Protein AF-A0A562U9A5-F1 (afdb_monomer)

Me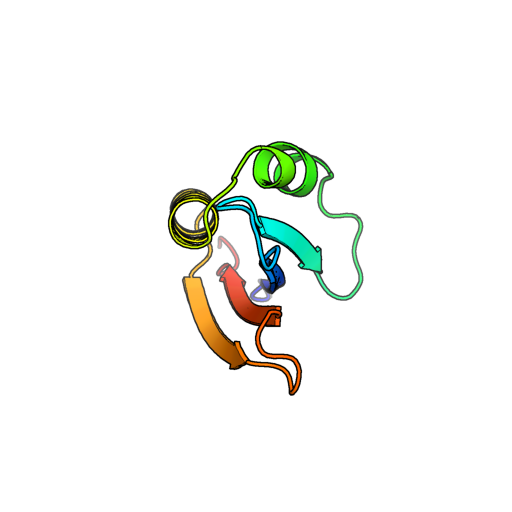an predicted aligned error: 7.25 Å

Nearest PDB structures (foldseek):
  6qzl-assembly1_E  TM=6.520E-01  e=9.770E-03  Homo sapiens
  6qzl-assembly1_D  TM=6.135E-01  e=2.515E-02  Homo sapiens
  7pwf-assembly1_Y  TM=4.077E-01  e=1.576E+00  Giardia lamblia ATCC 50803
  8ckb-assembly1_H002  TM=4.481E-01  e=6.512E+00  Bacteroides phage crAss001
  5t2a-assembly1_AT  TM=3.072E-01  e=3.606E+00  Leishmania donovani

Secondary structure (DSSP, 8-state):
-PPPEEEEEEEEE-TT-S-EEEEEE-SSS---HHHHHHHTT--SHHHHHHHHHHTT-EEEEEEE-SSTTEEEEEEEEPPP-

Foldseek 3Di:
DQDKFKKKWKWFADPPDLAIQIDIGRPDDCDDCVLVVVSRPDRHPVVNVVVCVVVQKDWDDKDADPDPGMIMTMIIHGGDD

pLDDT: mean 77.33, std 12.33, range [48.0, 93.62]

Structure (mmCIF, N/CA/C/O backbone):
data_AF-A0A562U9A5-F1
#
_entry.id   AF-A0A562U9A5-F1
#
loop_
_atom_site.group_PDB
_atom_site.id
_atom_site.type_symbol
_atom_site.label_atom_id
_atom_site.label_alt_id
_atom_site.label_comp_id
_atom_site.label_asym_id
_atom_site.label_entity_id
_atom_site.label_seq_id
_atom_site.pdbx_PDB_ins_code
_atom_site.Cartn_x
_atom_site.Cartn_y
_atom_site.Cartn_z
_atom_site.occupancy
_atom_site.B_iso_or_equiv
_atom_site.auth_seq_id
_atom_site.auth_comp_id
_atom_site.auth_asym_id
_atom_site.auth_atom_id
_atom_site.pdbx_PDB_model_num
ATOM 1 N N . MET A 1 1 ? -21.935 1.643 16.789 1.00 50.88 1 MET A N 1
ATOM 2 C CA . MET A 1 1 ? -20.787 0.726 16.938 1.00 50.88 1 MET A CA 1
ATOM 3 C C . MET A 1 1 ? -19.758 1.176 15.927 1.00 50.88 1 MET A C 1
ATOM 5 O O . MET A 1 1 ? -20.127 1.389 14.780 1.00 50.88 1 MET A O 1
ATOM 9 N N . ALA A 1 2 ? -18.536 1.451 16.364 1.00 62.69 2 ALA A N 1
ATOM 10 C CA . ALA A 1 2 ? -17.477 1.878 15.465 1.00 62.69 2 ALA A CA 1
ATOM 11 C C . ALA A 1 2 ? -17.038 0.636 14.663 1.00 62.69 2 ALA A C 1
ATOM 13 O O . ALA A 1 2 ? -16.671 -0.375 15.260 1.00 62.69 2 ALA A O 1
ATOM 14 N N . HIS A 1 3 ? -17.208 0.660 13.341 1.00 74.25 3 HIS A N 1
ATOM 15 C CA . HIS A 1 3 ? -16.870 -0.469 12.473 1.00 74.25 3 HIS A CA 1
ATOM 16 C C . HIS A 1 3 ? -15.495 -0.247 11.864 1.00 74.25 3 HIS A C 1
ATOM 18 O O . HIS A 1 3 ? -15.205 0.844 11.379 1.00 74.25 3 HIS A O 1
ATOM 24 N N . ASP A 1 4 ? -14.662 -1.284 11.898 1.00 83.12 4 ASP A N 1
ATOM 25 C CA . ASP A 1 4 ? -13.360 -1.245 11.249 1.00 83.12 4 ASP A CA 1
ATOM 26 C C . ASP A 1 4 ? -13.515 -1.024 9.741 1.00 83.12 4 ASP A C 1
ATOM 28 O O . ASP A 1 4 ? -14.365 -1.642 9.093 1.00 83.12 4 ASP A O 1
ATOM 32 N N . THR A 1 5 ? -12.662 -0.170 9.183 1.00 86.12 5 THR A N 1
ATOM 33 C CA . THR A 1 5 ? -12.661 0.143 7.754 1.00 86.12 5 THR A CA 1
ATOM 34 C C . THR A 1 5 ? -11.623 -0.712 7.052 1.00 86.12 5 THR A C 1
ATOM 36 O O . THR A 1 5 ? -10.501 -0.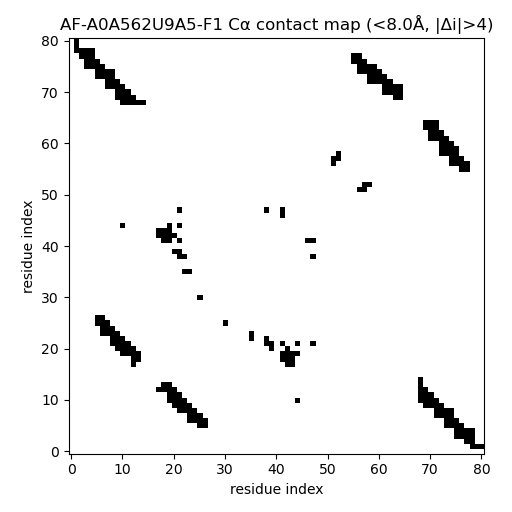855 7.534 1.00 86.12 5 THR A O 1
ATOM 39 N N . TYR A 1 6 ? -11.971 -1.250 5.888 1.00 87.06 6 TYR A N 1
ATOM 40 C CA . TYR A 1 6 ? -11.068 -2.045 5.063 1.00 87.06 6 TYR A CA 1
ATOM 41 C C . TYR A 1 6 ? -10.833 -1.360 3.723 1.00 87.06 6 TYR A C 1
ATOM 43 O O . TYR A 1 6 ? -11.741 -0.739 3.173 1.00 87.06 6 TYR A O 1
ATOM 51 N N . CYS A 1 7 ? -9.621 -1.495 3.193 1.00 86.50 7 CYS A N 1
ATOM 52 C CA . CYS A 1 7 ? -9.279 -1.060 1.848 1.00 86.50 7 CYS A CA 1
ATOM 53 C C . CYS A 1 7 ? -8.466 -2.127 1.120 1.00 86.50 7 CYS A C 1
ATOM 55 O O . CYS A 1 7 ? -7.778 -2.944 1.734 1.00 86.50 7 CYS A O 1
ATOM 57 N N . LYS A 1 8 ? -8.555 -2.117 -0.205 1.00 88.00 8 LYS A N 1
ATOM 58 C CA . LYS A 1 8 ? -7.720 -2.899 -1.104 1.00 88.00 8 LYS A CA 1
ATOM 59 C C . LYS A 1 8 ? -6.753 -1.951 -1.799 1.00 88.00 8 LYS A C 1
ATOM 61 O O . LYS A 1 8 ? -7.188 -1.056 -2.515 1.00 88.00 8 LYS A O 1
ATOM 66 N N . LEU A 1 9 ? -5.462 -2.176 -1.622 1.00 87.81 9 LEU A N 1
ATOM 67 C CA . LEU A 1 9 ? -4.399 -1.531 -2.379 1.00 87.81 9 LEU A CA 1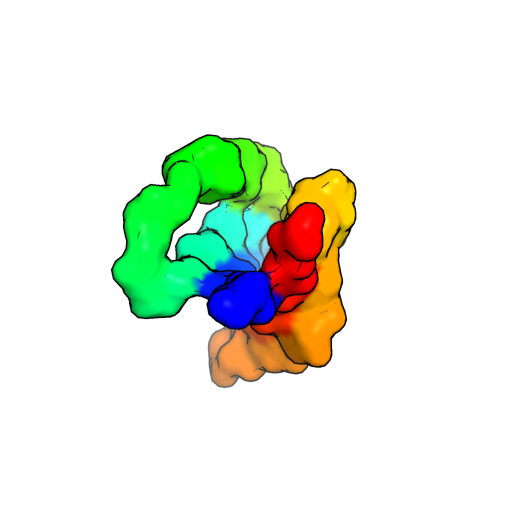
ATOM 68 C C . LEU A 1 9 ? -3.992 -2.463 -3.520 1.00 87.81 9 LEU A C 1
ATOM 70 O O . LEU A 1 9 ? -3.667 -3.620 -3.281 1.00 87.81 9 LEU A O 1
ATOM 74 N N . THR A 1 10 ? -4.037 -1.989 -4.754 1.00 86.50 10 THR A N 1
ATOM 75 C CA . THR A 1 10 ? -3.599 -2.725 -5.944 1.00 86.50 10 THR A CA 1
ATOM 76 C C . THR A 1 10 ? -2.364 -2.038 -6.488 1.00 86.50 10 THR A C 1
ATOM 78 O O . THR A 1 10 ? -2.386 -0.828 -6.689 1.00 86.50 10 THR A O 1
ATOM 81 N N . ILE A 1 11 ? -1.302 -2.801 -6.706 1.00 85.25 11 ILE A N 1
ATOM 82 C CA . ILE A 1 11 ? -0.007 -2.318 -7.166 1.00 85.25 11 ILE A CA 1
ATOM 83 C C . ILE A 1 11 ? 0.283 -2.991 -8.497 1.00 85.25 11 ILE A C 1
ATOM 85 O O . ILE A 1 11 ? 0.447 -4.209 -8.552 1.00 85.25 11 ILE A O 1
ATOM 89 N N . ASN A 1 12 ? 0.340 -2.194 -9.558 1.00 84.31 12 ASN A N 1
ATOM 90 C CA . ASN A 1 12 ? 0.670 -2.650 -10.901 1.00 84.31 12 ASN A CA 1
ATOM 91 C C . ASN A 1 12 ? 2.102 -2.241 -11.234 1.00 84.31 12 ASN A C 1
ATOM 93 O O . ASN A 1 12 ? 2.393 -1.062 -11.420 1.00 84.31 12 ASN A O 1
ATOM 97 N N . GLN A 1 13 ? 3.009 -3.208 -11.290 1.00 80.69 13 GLN A N 1
ATOM 98 C CA . GLN A 1 13 ? 4.39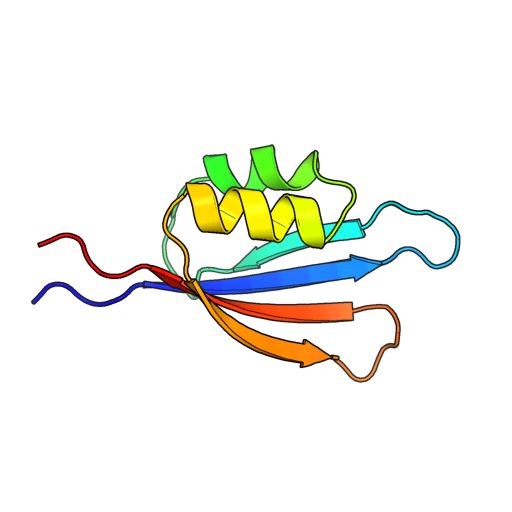5 -2.995 -11.678 1.00 80.69 13 GLN A CA 1
ATOM 99 C C . GLN A 1 13 ? 4.524 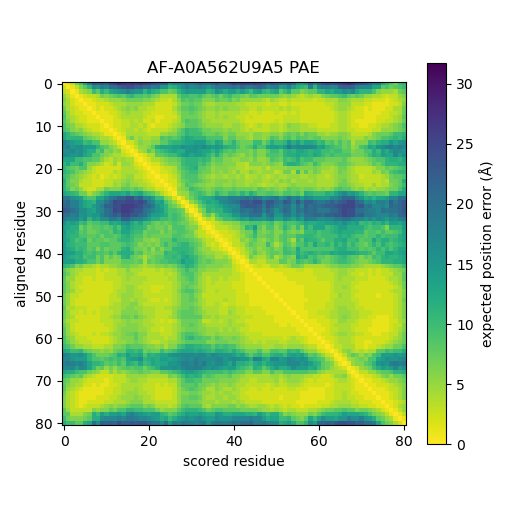-2.889 -13.198 1.00 80.69 13 GLN A C 1
ATOM 101 O O . GLN A 1 13 ? 3.928 -3.649 -13.959 1.00 80.69 13 GLN A O 1
ATOM 106 N N . HIS A 1 14 ? 5.358 -1.962 -13.658 1.00 79.12 14 HIS A N 1
ATOM 107 C CA . HIS A 1 14 ? 5.669 -1.826 -15.076 1.00 79.12 14 HIS A CA 1
ATOM 108 C C . HIS A 1 14 ? 6.886 -2.688 -15.419 1.00 79.12 14 HIS A C 1
ATOM 110 O O . HIS A 1 14 ? 7.942 -2.541 -14.815 1.00 79.12 14 HIS A O 1
ATOM 116 N N . ALA A 1 15 ? 6.780 -3.554 -16.431 1.00 70.75 15 ALA A N 1
ATOM 117 C CA . ALA A 1 15 ? 7.818 -4.544 -16.764 1.00 70.75 15 ALA A CA 1
ATOM 118 C C . ALA A 1 15 ? 9.225 -3.964 -17.044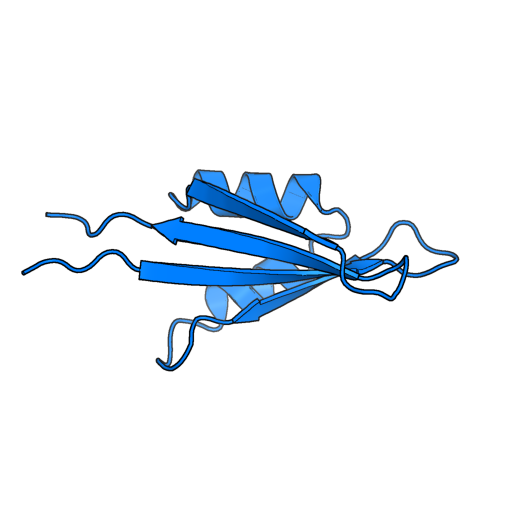 1.00 70.75 15 ALA A C 1
ATOM 120 O O . ALA A 1 15 ? 10.215 -4.686 -16.957 1.00 70.75 15 ALA A O 1
ATOM 121 N N . PHE A 1 16 ? 9.325 -2.671 -17.371 1.00 70.94 16 PHE A N 1
ATOM 122 C CA . PHE A 1 16 ? 10.579 -1.991 -17.723 1.00 70.94 16 PHE A CA 1
ATOM 123 C C . PHE A 1 16 ? 10.822 -0.707 -16.920 1.00 70.94 16 PHE A C 1
ATOM 125 O O . PHE A 1 16 ? 11.613 0.142 -17.325 1.00 70.94 16 PHE A O 1
ATOM 132 N N . SER A 1 17 ? 10.121 -0.526 -15.803 1.00 69.06 17 SER A N 1
ATOM 133 C CA . SER A 1 17 ? 10.219 0.679 -14.988 1.00 69.06 17 SER A CA 1
ATOM 134 C C . SER A 1 17 ? 10.139 0.312 -13.515 1.00 69.06 17 SER A C 1
ATOM 136 O O . SER A 1 17 ? 9.358 -0.543 -13.120 1.00 69.06 17 SER A O 1
ATOM 138 N N . ALA A 1 18 ? 10.925 1.000 -12.690 1.00 66.94 18 ALA A N 1
ATOM 139 C CA . ALA A 1 18 ? 10.820 0.876 -11.240 1.00 66.94 18 ALA A CA 1
ATOM 140 C C . ALA A 1 18 ? 9.522 1.488 -10.690 1.00 66.94 18 ALA A C 1
ATOM 142 O O . ALA A 1 18 ? 9.281 1.372 -9.500 1.00 66.94 18 ALA A O 1
ATOM 143 N N . LYS A 1 19 ? 8.721 2.157 -11.534 1.00 68.12 19 LYS A N 1
ATOM 144 C CA . LYS A 1 19 ? 7.439 2.753 -11.156 1.00 68.12 19 LYS A CA 1
ATOM 145 C C . LYS A 1 19 ? 6.336 1.701 -11.092 1.00 68.12 19 LYS A C 1
ATOM 147 O O . LYS A 1 19 ? 6.243 0.844 -11.974 1.00 68.12 19 LYS A O 1
ATOM 152 N N . CYS A 1 20 ? 5.461 1.838 -10.105 1.00 70.75 20 CYS A N 1
ATOM 153 C CA . CYS A 1 20 ? 4.219 1.089 -9.999 1.00 70.75 20 CYS A CA 1
ATOM 154 C C . CYS A 1 20 ? 3.010 2.027 -9.959 1.00 70.75 20 CYS A C 1
ATOM 156 O O . CYS A 1 20 ? 3.084 3.096 -9.361 1.00 70.75 20 CYS A O 1
ATOM 158 N N . ASP A 1 21 ? 1.892 1.605 -10.547 1.00 76.25 21 ASP A N 1
ATOM 159 C CA . ASP A 1 21 ? 0.617 2.296 -10.365 1.00 76.25 21 ASP A CA 1
ATOM 160 C C . ASP A 1 21 ? -0.078 1.742 -9.126 1.00 76.25 21 ASP A C 1
ATOM 162 O O . ASP A 1 21 ? -0.307 0.533 -9.022 1.00 76.25 21 ASP A O 1
ATOM 166 N N . ILE A 1 22 ? -0.432 2.628 -8.201 1.00 76.62 22 ILE A N 1
ATOM 167 C CA . ILE A 1 22 ? -1.076 2.269 -6.941 1.00 76.62 22 ILE A CA 1
ATOM 168 C C . ILE A 1 22 ? -2.530 2.728 -6.973 1.00 76.62 22 ILE A C 1
ATOM 170 O O . ILE A 1 22 ? -2.833 3.904 -7.162 1.00 76.62 22 ILE A O 1
ATOM 174 N N . VAL A 1 23 ? -3.445 1.787 -6.760 1.00 78.88 23 VAL A N 1
ATOM 175 C CA . VAL A 1 23 ? -4.888 2.030 -6.751 1.00 78.88 23 VAL A CA 1
ATOM 176 C C . VAL A 1 23 ? -5.461 1.587 -5.416 1.00 78.88 23 VAL A C 1
ATOM 178 O O . VAL A 1 23 ? -5.261 0.449 -5.002 1.00 78.88 23 VAL A O 1
ATOM 181 N N . ILE A 1 24 ? -6.209 2.468 -4.758 1.00 80.38 24 ILE A N 1
ATOM 182 C CA . ILE A 1 24 ? -6.921 2.161 -3.518 1.00 80.38 24 ILE A CA 1
ATOM 183 C C . ILE A 1 24 ? -8.421 2.001 -3.782 1.00 80.38 24 ILE A C 1
ATOM 185 O O . ILE A 1 24 ? -9.032 2.801 -4.486 1.00 80.38 24 ILE A O 1
ATOM 189 N N . ASP A 1 25 ? -9.013 0.961 -3.207 1.00 80.88 25 ASP A N 1
ATOM 190 C CA . ASP A 1 25 ? -10.433 0.637 -3.313 1.00 80.88 25 ASP A CA 1
ATOM 191 C C . ASP A 1 25 ? -11.007 0.391 -1.911 1.00 80.88 25 ASP A C 1
ATOM 193 O O . ASP A 1 25 ? -10.561 -0.496 -1.184 1.00 80.88 25 ASP A O 1
ATOM 197 N N . LEU A 1 26 ? -11.986 1.207 -1.522 1.00 78.25 26 LEU A N 1
ATOM 198 C CA . LEU A 1 26 ? -12.629 1.202 -0.201 1.00 78.25 26 LEU A CA 1
ATOM 199 C C . LEU A 1 26 ? -14.018 0.543 -0.220 1.00 78.25 26 LEU A C 1
ATOM 201 O O . LEU A 1 26 ? -14.815 0.723 0.700 1.00 78.25 26 LEU A O 1
ATOM 205 N N . GLY A 1 27 ? -14.337 -0.216 -1.268 1.00 67.75 27 GLY A N 1
ATOM 206 C CA . GLY A 1 27 ? -15.521 -1.063 -1.322 1.00 67.75 27 GLY A CA 1
ATOM 207 C C . GLY A 1 27 ? -16.811 -0.339 -1.701 1.00 67.75 27 GLY A C 1
ATOM 208 O O . GLY A 1 27 ? -17.508 -0.871 -2.559 1.00 67.75 27 GLY A O 1
ATOM 209 N N . GLN A 1 28 ? -17.160 0.828 -1.117 1.00 54.59 28 GLN A N 1
ATOM 210 C CA . GLN A 1 28 ? -18.376 1.571 -1.532 1.00 54.59 28 GLN A CA 1
ATOM 211 C C . GLN A 1 28 ? -18.670 2.973 -0.940 1.00 54.59 28 GLN A C 1
ATOM 213 O O . GLN A 1 28 ? -19.815 3.420 -1.015 1.00 54.59 28 GLN A O 1
ATOM 218 N N . GLN A 1 29 ? -17.716 3.727 -0.387 1.00 48.00 29 GLN A N 1
ATOM 219 C CA . GLN A 1 29 ? -18.002 5.103 0.065 1.00 48.00 29 GLN A CA 1
ATOM 220 C C . GLN A 1 29 ? -16.971 6.106 -0.439 1.00 48.00 29 GLN A C 1
ATOM 222 O O . GLN A 1 29 ? -15.786 5.795 -0.488 1.00 48.00 29 GLN A O 1
ATOM 227 N N . ASN A 1 30 ? -17.472 7.298 -0.799 1.00 48.47 30 ASN A N 1
ATOM 228 C CA . ASN A 1 30 ? -16.764 8.537 -1.147 1.00 48.47 30 ASN A CA 1
ATOM 229 C C . ASN A 1 30 ? -15.762 8.953 -0.052 1.00 48.47 30 ASN A C 1
ATOM 231 O O . ASN A 1 30 ? -15.957 9.949 0.643 1.00 48.47 30 ASN A O 1
ATOM 235 N N . ILE A 1 31 ? -14.711 8.168 0.137 1.00 50.56 31 ILE A N 1
ATOM 236 C CA . ILE A 1 31 ? -13.604 8.445 1.040 1.00 50.56 31 ILE A CA 1
ATOM 237 C C . ILE A 1 31 ? -12.434 8.911 0.175 1.00 50.56 31 ILE A C 1
ATOM 239 O O . ILE A 1 31 ? -12.214 8.419 -0.930 1.00 50.56 31 ILE A O 1
ATOM 243 N N . SER A 1 32 ? -11.795 9.961 0.675 1.00 51.59 32 SER A N 1
ATOM 244 C CA . SER A 1 32 ? -11.260 11.097 -0.063 1.00 51.59 32 SER A CA 1
ATOM 245 C C . SER A 1 32 ? -10.242 10.762 -1.154 1.00 51.59 32 SER A C 1
ATO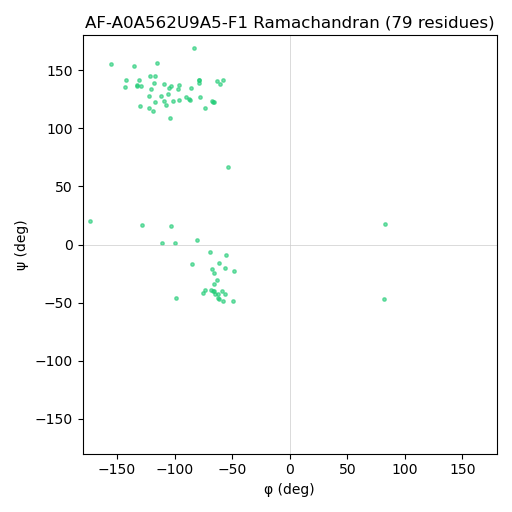M 247 O O . SER A 1 32 ? -9.335 9.946 -0.990 1.00 51.59 32 SER A O 1
ATOM 249 N N . THR A 1 33 ? -10.351 11.513 -2.254 1.00 54.84 33 THR A N 1
ATOM 250 C CA . THR A 1 33 ? -9.321 11.672 -3.293 1.00 54.84 33 THR A CA 1
ATOM 251 C C . THR A 1 33 ? -7.938 11.980 -2.721 1.00 54.84 33 THR A C 1
ATOM 253 O O . THR A 1 33 ? -6.948 11.665 -3.359 1.00 54.84 33 THR A O 1
ATOM 256 N N . GLU A 1 34 ? -7.862 12.518 -1.503 1.00 61.59 34 GLU A N 1
ATOM 257 C CA . GLU A 1 34 ? -6.629 12.835 -0.779 1.00 61.59 34 GLU A CA 1
ATOM 258 C C . GLU A 1 34 ? -5.624 11.676 -0.747 1.00 61.59 34 GLU A C 1
ATOM 260 O O . GLU A 1 34 ? -4.465 11.871 -1.100 1.00 61.59 34 GLU A O 1
ATOM 265 N N . TYR A 1 35 ? -6.048 10.455 -0.400 1.00 65.12 35 TYR A N 1
ATOM 266 C CA . TYR A 1 35 ? -5.126 9.314 -0.387 1.00 65.12 35 TYR A CA 1
ATOM 267 C C . TYR A 1 35 ? -4.778 8.851 -1.800 1.00 65.12 35 TYR A C 1
ATOM 269 O O . TYR A 1 35 ? -3.634 8.503 -2.071 1.00 65.12 35 TYR A O 1
ATOM 277 N N . ALA A 1 36 ? -5.758 8.849 -2.705 1.00 63.50 36 ALA A N 1
ATOM 278 C CA . ALA A 1 36 ? -5.548 8.427 -4.085 1.00 63.50 36 ALA A CA 1
ATOM 279 C C . ALA A 1 36 ? -4.601 9.374 -4.836 1.00 63.50 36 ALA A C 1
ATOM 281 O O . ALA A 1 36 ? -3.835 8.912 -5.672 1.00 63.50 36 ALA A O 1
ATOM 282 N N . ASP A 1 37 ? -4.632 10.674 -4.543 1.00 66.12 37 ASP A N 1
ATOM 283 C CA . ASP A 1 37 ? -3.767 11.668 -5.172 1.00 66.12 37 ASP A CA 1
ATOM 284 C C . ASP A 1 37 ? -2.334 11.590 -4.640 1.00 66.12 37 ASP A C 1
ATOM 286 O O . ASP A 1 37 ? -1.408 11.595 -5.443 1.00 66.12 37 ASP A O 1
ATOM 290 N N . VAL A 1 38 ? -2.136 11.402 -3.330 1.00 67.62 38 VAL A N 1
ATOM 291 C CA . VAL A 1 38 ? -0.789 11.209 -2.758 1.00 67.62 38 VAL A CA 1
ATOM 292 C C . VAL A 1 38 ? -0.182 9.875 -3.200 1.00 67.62 38 VAL A C 1
ATOM 294 O O . VAL A 1 38 ? 1.004 9.798 -3.514 1.00 67.62 38 VAL A O 1
ATOM 297 N N . LEU A 1 39 ? -0.989 8.811 -3.275 1.00 68.31 39 LEU A N 1
ATOM 298 C CA . LEU A 1 39 ? -0.499 7.494 -3.681 1.00 68.31 39 LEU A CA 1
ATOM 299 C C . LEU A 1 39 ? -0.065 7.422 -5.154 1.00 68.31 39 LEU A C 1
ATOM 301 O O . LEU A 1 39 ? 0.740 6.554 -5.483 1.00 68.31 39 LEU A O 1
ATOM 305 N N . LYS A 1 40 ? -0.528 8.337 -6.020 1.00 66.12 40 LYS A N 1
ATOM 306 C CA . LYS A 1 40 ? -0.069 8.441 -7.420 1.00 66.12 40 LYS A CA 1
ATOM 307 C C . LYS A 1 40 ? 1.396 8.858 -7.545 1.00 66.12 40 LYS A C 1
ATOM 309 O O . LYS A 1 40 ? 2.014 8.556 -8.564 1.00 66.12 40 LYS A O 1
ATOM 314 N N . ASP A 1 41 ? 1.939 9.543 -6.541 1.00 68.19 41 ASP A N 1
ATOM 315 C CA . ASP A 1 41 ? 3.326 10.015 -6.556 1.00 68.19 41 ASP A CA 1
ATOM 316 C C . ASP A 1 41 ? 4.316 8.946 -6.071 1.00 68.19 41 ASP A C 1
ATOM 318 O O . ASP A 1 41 ? 5.520 9.048 -6.329 1.00 68.19 41 ASP A O 1
ATOM 322 N N . TYR A 1 42 ? 3.834 7.894 -5.399 1.00 72.88 42 TYR A N 1
ATOM 323 C CA . TYR A 1 42 ? 4.692 6.786 -4.998 1.00 72.88 42 TYR A CA 1
ATOM 324 C C . TYR A 1 42 ? 4.973 5.868 -6.178 1.00 72.88 42 TYR A C 1
ATOM 326 O O . TYR A 1 42 ? 4.085 5.343 -6.838 1.00 72.88 42 TYR A O 1
ATOM 334 N N . ILE A 1 43 ? 6.260 5.634 -6.407 1.00 73.44 43 ILE A N 1
ATOM 335 C CA . ILE A 1 43 ? 6.748 4.733 -7.449 1.00 73.44 43 ILE A CA 1
ATOM 336 C C . ILE A 1 43 ? 7.126 3.357 -6.891 1.00 73.44 43 ILE A C 1
ATOM 338 O O . ILE A 1 43 ? 7.580 2.515 -7.648 1.00 73.44 43 ILE A O 1
ATOM 342 N N . SER A 1 44 ? 6.955 3.133 -5.585 1.00 81.62 44 SER A N 1
ATOM 343 C CA . SER A 1 44 ? 7.390 1.938 -4.860 1.00 81.62 44 SER A CA 1
ATOM 344 C C . SER A 1 44 ? 6.272 1.407 -3.968 1.00 81.62 44 SER A C 1
ATOM 346 O O . SER A 1 44 ? 5.628 2.163 -3.237 1.00 81.62 44 SER A O 1
ATOM 348 N N . GLU A 1 45 ? 6.099 0.085 -3.972 1.00 83.94 45 GLU A N 1
ATOM 349 C CA . GLU A 1 45 ? 5.192 -0.630 -3.068 1.00 83.94 45 GLU A CA 1
ATOM 350 C C . GLU A 1 45 ? 5.495 -0.337 -1.597 1.00 83.94 45 GLU A C 1
ATOM 352 O O . GLU A 1 45 ? 4.586 -0.086 -0.807 1.00 83.94 45 GLU A O 1
ATOM 357 N N . ILE A 1 46 ? 6.779 -0.310 -1.235 1.00 86.81 46 ILE A N 1
ATOM 358 C CA . ILE A 1 46 ? 7.212 -0.086 0.147 1.00 86.81 46 ILE A CA 1
ATOM 359 C C . ILE A 1 46 ? 6.828 1.323 0.603 1.00 86.81 46 ILE A C 1
ATOM 361 O O . ILE A 1 46 ? 6.323 1.488 1.712 1.00 86.81 46 ILE A O 1
ATOM 365 N N . ASP A 1 47 ? 7.018 2.331 -0.248 1.00 86.25 47 ASP A N 1
ATOM 366 C CA . ASP A 1 47 ? 6.703 3.718 0.105 1.00 86.25 47 ASP A CA 1
ATOM 367 C C . ASP A 1 47 ? 5.193 3.912 0.283 1.00 86.25 47 ASP A C 1
ATOM 369 O O . ASP A 1 47 ? 4.755 4.547 1.244 1.00 86.25 47 ASP A O 1
ATOM 373 N N . ALA A 1 48 ? 4.396 3.279 -0.581 1.00 84.81 48 ALA A N 1
ATOM 374 C CA . ALA A 1 48 ? 2.942 3.276 -0.483 1.00 84.81 48 ALA A CA 1
ATOM 375 C C . ALA A 1 48 ? 2.449 2.629 0.819 1.00 84.81 48 ALA A C 1
ATOM 377 O O . ALA A 1 48 ? 1.608 3.191 1.523 1.00 84.81 48 ALA A O 1
ATOM 378 N N . LEU A 1 49 ? 2.991 1.457 1.167 1.00 87.88 49 LEU A N 1
ATOM 379 C CA . LEU A 1 49 ? 2.641 0.746 2.397 1.00 87.88 49 LEU A CA 1
ATOM 380 C C . LEU A 1 49 ? 3.082 1.520 3.644 1.00 87.88 49 LEU A C 1
ATOM 382 O O . LEU A 1 49 ? 2.318 1.611 4.606 1.00 87.88 49 LEU A O 1
ATOM 386 N N . ASN A 1 50 ? 4.269 2.128 3.617 1.00 90.00 50 ASN A N 1
ATOM 387 C CA . ASN A 1 50 ? 4.764 2.973 4.702 1.00 90.00 50 ASN A CA 1
ATOM 388 C C . ASN A 1 50 ? 3.863 4.191 4.914 1.00 90.00 50 ASN A C 1
ATOM 390 O O 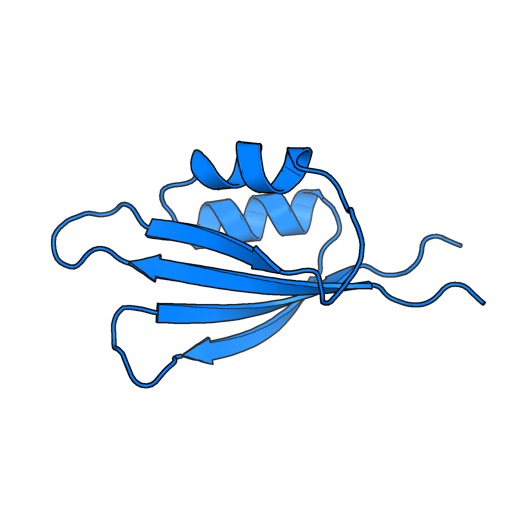. ASN A 1 50 ? 3.469 4.472 6.046 1.00 90.00 50 ASN A O 1
ATOM 394 N N . TYR A 1 51 ? 3.479 4.879 3.836 1.00 87.12 51 TYR A N 1
ATOM 395 C CA . TYR A 1 51 ? 2.535 5.989 3.912 1.00 87.12 51 TYR A CA 1
ATOM 396 C C . TYR A 1 51 ? 1.201 5.544 4.518 1.00 87.12 51 TYR A C 1
ATOM 398 O O . TYR A 1 51 ? 0.725 6.149 5.477 1.00 87.12 51 TYR A O 1
ATOM 406 N N . MET A 1 52 ? 0.628 4.440 4.033 1.00 87.69 52 MET A N 1
ATOM 407 C CA . MET A 1 52 ? -0.620 3.896 4.574 1.00 87.69 52 MET A CA 1
ATOM 408 C C . MET A 1 52 ? -0.492 3.550 6.066 1.00 87.69 52 MET A C 1
ATOM 410 O O . MET A 1 52 ? -1.390 3.873 6.848 1.00 87.69 52 MET A O 1
ATOM 414 N N . SER A 1 53 ? 0.644 2.992 6.488 1.00 89.88 53 SER A N 1
ATOM 415 C CA . SER A 1 53 ? 0.937 2.732 7.899 1.00 89.88 53 SER A CA 1
ATOM 416 C C . SER A 1 53 ? 0.990 4.013 8.733 1.00 89.88 53 SER A C 1
ATOM 418 O O . SER A 1 53 ? 0.409 4.046 9.818 1.00 89.88 53 SER A O 1
ATOM 420 N N . MET A 1 54 ? 1.608 5.087 8.229 1.00 88.31 54 MET A N 1
ATOM 421 C CA . MET A 1 54 ? 1.614 6.398 8.895 1.00 88.31 54 MET A CA 1
ATOM 422 C C . MET A 1 54 ? 0.206 6.991 9.022 1.00 88.31 54 MET A C 1
ATOM 424 O O . MET A 1 54 ? -0.088 7.686 9.991 1.00 88.31 54 MET A O 1
ATOM 428 N N . GLN A 1 55 ? -0.684 6.679 8.077 1.00 86.38 55 GLN A N 1
ATOM 429 C CA . GLN A 1 55 ? -2.098 7.056 8.119 1.00 86.38 55 GLN A CA 1
ATOM 430 C C . GLN A 1 55 ? -2.947 6.137 9.020 1.00 86.38 55 GLN A C 1
ATOM 432 O O . GLN A 1 55 ? -4.168 6.305 9.087 1.00 86.38 55 GLN A O 1
ATOM 437 N N . GLY A 1 56 ? -2.336 5.176 9.721 1.00 88.81 56 GLY A N 1
ATOM 438 C CA . GLY A 1 56 ? -3.008 4.273 10.657 1.00 88.81 56 GLY A CA 1
ATOM 439 C C . GLY A 1 56 ? -3.681 3.061 10.008 1.00 88.81 56 GLY A C 1
ATOM 440 O O . GLY A 1 56 ? -4.548 2.449 10.631 1.00 88.81 56 GLY A O 1
ATOM 441 N N . TRP A 1 57 ? -3.326 2.726 8.765 1.00 90.19 57 TRP A N 1
ATOM 442 C CA . TRP A 1 57 ? -3.743 1.475 8.134 1.00 90.19 57 TRP A CA 1
ATOM 443 C C . TRP A 1 57 ? -2.783 0.339 8.498 1.00 90.19 57 TRP A C 1
ATOM 445 O O . TRP A 1 57 ? -1.567 0.478 8.430 1.00 90.19 57 TRP A O 1
ATOM 455 N N . GLU A 1 58 ? -3.337 -0.812 8.845 1.00 92.25 58 GLU A N 1
ATOM 456 C CA . GLU A 1 58 ? -2.623 -2.042 9.167 1.00 92.25 58 GLU A CA 1
ATOM 457 C C . GLU A 1 58 ? -2.773 -3.027 8.000 1.00 92.25 58 GLU A C 1
ATOM 459 O O . GLU A 1 58 ? -3.886 -3.287 7.537 1.00 92.25 58 GLU A O 1
ATOM 464 N N . LEU A 1 59 ? -1.664 -3.592 7.516 1.00 92.25 59 LEU A N 1
ATOM 465 C CA . LEU A 1 59 ? -1.696 -4.641 6.497 1.00 92.25 59 LEU A CA 1
ATOM 466 C C . LEU A 1 59 ? -2.304 -5.924 7.085 1.00 92.25 59 LEU A C 1
ATOM 468 O O . LEU A 1 59 ? -1.803 -6.457 8.072 1.00 92.25 59 LEU A O 1
ATOM 472 N N . VAL A 1 60 ? -3.366 -6.434 6.462 1.00 93.62 60 VAL A N 1
ATOM 473 C CA . VAL A 1 60 ? -4.060 -7.663 6.884 1.00 93.62 60 VAL A CA 1
ATOM 474 C C . VAL A 1 60 ? -3.610 -8.857 6.060 1.00 93.62 60 VAL A C 1
ATOM 476 O O . VAL A 1 60 ? -3.372 -9.933 6.601 1.00 93.62 60 VAL A O 1
ATOM 479 N N . ASN A 1 61 ? -3.546 -8.688 4.741 1.00 92.31 61 ASN A N 1
ATOM 480 C CA . ASN A 1 61 ? -3.200 -9.767 3.829 1.00 92.31 61 ASN A CA 1
ATOM 481 C C . ASN A 1 61 ? -2.607 -9.220 2.530 1.00 92.31 61 ASN A C 1
ATOM 483 O O . ASN A 1 61 ? -2.931 -8.104 2.127 1.00 92.31 61 ASN A O 1
ATOM 487 N N . SER A 1 62 ? -1.803 -10.037 1.856 1.00 91.75 62 SER A N 1
ATOM 488 C CA . SER A 1 62 ? -1.267 -9.756 0.525 1.00 91.75 62 SER A CA 1
ATOM 489 C C . SER A 1 62 ? -1.451 -10.976 -0.364 1.00 91.75 62 SER A C 1
ATOM 491 O O . SER A 1 62 ? -1.198 -12.101 0.064 1.00 91.75 62 SER A O 1
ATOM 493 N N . TYR A 1 63 ? -1.888 -10.768 -1.599 1.00 87.81 63 TYR A N 1
ATOM 494 C CA . TYR A 1 63 ? -2.019 -11.831 -2.583 1.00 87.81 63 TYR A CA 1
ATOM 495 C C . TYR A 1 63 ? -1.643 -11.317 -3.969 1.00 87.81 63 TYR A C 1
ATOM 497 O O . TYR A 1 63 ? -2.040 -10.227 -4.383 1.00 87.81 63 TYR A O 1
ATOM 505 N N . ALA A 1 64 ? -0.861 -12.118 -4.686 1.00 81.56 64 ALA A N 1
ATOM 506 C CA . ALA A 1 64 ? -0.565 -11.870 -6.087 1.00 81.56 64 ALA A CA 1
ATOM 507 C C . ALA A 1 64 ? -1.755 -12.315 -6.942 1.00 81.56 64 ALA A C 1
ATOM 509 O O . ALA A 1 64 ? -2.393 -13.335 -6.657 1.00 81.56 64 ALA A O 1
ATOM 510 N N . ASN A 1 65 ? -2.057 -11.556 -7.991 1.00 74.69 65 ASN A N 1
ATOM 511 C CA . ASN A 1 65 ? -2.956 -12.033 -9.032 1.00 74.69 65 ASN A CA 1
ATOM 512 C C . ASN A 1 65 ? -2.173 -12.904 -10.037 1.00 74.69 65 ASN A C 1
ATOM 514 O O . ASN A 1 65 ? -0.947 -12.960 -10.009 1.00 74.69 65 ASN A O 1
ATOM 518 N N . GLN A 1 66 ? -2.866 -13.607 -10.936 1.00 68.19 66 GLN A N 1
ATOM 519 C CA . GLN A 1 66 ? -2.243 -14.524 -11.907 1.00 68.19 66 GLN A CA 1
ATOM 520 C C . GLN A 1 66 ? -1.262 -13.831 -12.874 1.00 68.19 66 GLN A C 1
ATOM 522 O O . GLN A 1 66 ? -0.452 -14.492 -13.521 1.00 68.19 66 GLN A O 1
ATOM 527 N N . THR A 1 67 ? -1.316 -12.504 -12.972 1.00 66.88 67 THR A N 1
ATOM 528 C CA . THR A 1 67 ? -0.340 -11.679 -13.683 1.00 66.88 67 THR A CA 1
ATOM 529 C C . THR A 1 67 ? 0.830 -11.324 -12.769 1.00 66.88 67 THR A C 1
ATOM 531 O O . THR A 1 67 ? 0.630 -10.690 -11.737 1.00 66.88 67 THR A O 1
ATOM 534 N N . LEU A 1 68 ? 2.057 -11.642 -13.200 1.00 68.88 68 LEU A N 1
ATOM 535 C CA . LEU A 1 68 ? 3.324 -11.391 -12.482 1.00 68.88 68 LEU A CA 1
ATOM 536 C C . LEU A 1 68 ? 3.578 -9.925 -12.085 1.00 68.88 68 LEU A C 1
ATOM 538 O O . LEU A 1 68 ? 4.526 -9.644 -11.361 1.00 68.88 68 LEU A O 1
ATOM 542 N N . TYR A 1 69 ? 2.757 -9.003 -12.577 1.00 78.50 69 TYR A N 1
ATOM 543 C CA . TYR A 1 69 ? 2.915 -7.566 -12.417 1.00 78.50 69 TYR A CA 1
ATOM 544 C C . TYR A 1 69 ? 1.858 -6.936 -11.508 1.00 78.50 69 TYR A C 1
ATOM 546 O O . TYR A 1 69 ? 1.875 -5.724 -11.349 1.00 78.50 69 TYR A O 1
ATOM 554 N N . GLU A 1 70 ? 0.934 -7.710 -10.930 1.00 84.44 70 GLU A N 1
ATOM 555 C CA . GLU A 1 70 ? -0.111 -7.166 -10.057 1.00 84.44 70 GLU A CA 1
ATOM 556 C C . GLU A 1 70 ? -0.075 -7.814 -8.668 1.00 84.44 70 GLU A C 1
ATOM 558 O O . GLU A 1 70 ? -0.354 -9.008 -8.506 1.00 84.44 70 GLU A O 1
ATOM 563 N N . THR A 1 71 ? 0.184 -6.988 -7.656 1.00 87.69 71 THR A N 1
ATOM 564 C CA . THR A 1 71 ? 0.082 -7.359 -6.242 1.00 87.69 71 THR A CA 1
ATOM 565 C C . THR A 1 71 ? -1.111 -6.648 -5.617 1.00 87.69 71 THR A C 1
ATOM 567 O O . THR A 1 71 ? -1.358 -5.470 -5.873 1.00 87.69 71 THR A O 1
ATOM 570 N N . ARG A 1 72 ? -1.878 -7.355 -4.784 1.00 89.81 72 ARG A N 1
ATOM 571 C CA . ARG A 1 72 ? -3.008 -6.786 -4.046 1.00 89.81 72 ARG A CA 1
ATOM 572 C C . ARG A 1 72 ? -2.794 -6.946 -2.551 1.00 89.81 72 ARG A C 1
ATOM 574 O O . ARG A 1 72 ? -2.494 -8.037 -2.072 1.00 89.81 72 ARG A O 1
ATOM 581 N N . HIS A 1 73 ? -3.038 -5.878 -1.810 1.00 91.25 73 HIS A N 1
ATOM 582 C CA . HIS A 1 73 ? -2.998 -5.851 -0.357 1.00 91.25 73 HIS A CA 1
ATOM 583 C C . HIS A 1 73 ? -4.370 -5.495 0.191 1.00 91.25 73 HIS A C 1
ATOM 585 O O . HIS A 1 73 ? -5.046 -4.611 -0.328 1.00 91.25 73 HIS A O 1
ATOM 591 N N . ILE A 1 74 ? -4.772 -6.163 1.262 1.00 90.94 74 ILE A N 1
ATOM 592 C CA . ILE A 1 74 ? -5.916 -5.764 2.073 1.00 90.94 74 ILE A CA 1
ATOM 593 C C . ILE A 1 74 ? -5.367 -5.080 3.310 1.00 90.94 74 ILE A C 1
ATOM 595 O O . ILE A 1 74 ? -4.587 -5.684 4.048 1.00 90.94 74 ILE A O 1
ATOM 599 N N . LEU A 1 75 ? -5.788 -3.843 3.544 1.00 91.62 75 LEU A N 1
ATOM 600 C CA . LEU A 1 75 ? -5.467 -3.102 4.751 1.00 91.62 75 LEU A CA 1
ATOM 601 C C . LEU A 1 75 ? -6.729 -2.827 5.561 1.00 91.62 75 LEU A C 1
ATOM 603 O O . LEU A 1 75 ? -7.845 -2.800 5.040 1.00 91.62 75 LEU A O 1
ATOM 607 N N . LYS A 1 76 ? -6.532 -2.620 6.856 1.00 91.38 76 LYS A N 1
ATOM 608 C CA . LYS A 1 76 ? -7.573 -2.342 7.834 1.00 91.38 76 LYS A CA 1
ATOM 609 C C . LYS A 1 76 ? -7.194 -1.114 8.641 1.00 91.38 76 LYS A C 1
ATOM 611 O O . LYS A 1 76 ? -6.066 -1.006 9.099 1.00 91.38 76 LYS A O 1
ATOM 616 N N . LYS A 1 77 ? -8.141 -0.222 8.883 1.00 88.94 77 LYS A N 1
ATOM 617 C CA . LYS A 1 77 ? -8.000 0.884 9.825 1.00 88.94 77 LYS A CA 1
ATOM 618 C C . LYS A 1 77 ? -9.026 0.699 10.929 1.00 88.94 77 LYS A C 1
ATOM 620 O O . LYS A 1 77 ? -10.220 0.564 10.655 1.00 88.94 77 LYS A O 1
ATOM 625 N N . LYS A 1 78 ? -8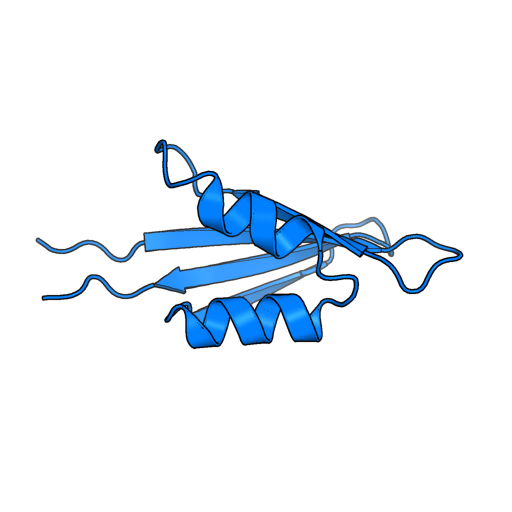.545 0.625 12.171 1.00 84.62 78 LYS A N 1
ATOM 626 C CA . LYS A 1 78 ? -9.421 0.484 13.336 1.00 84.62 78 LYS A CA 1
ATOM 627 C C . LYS A 1 78 ? -10.300 1.715 13.456 1.00 84.62 78 LYS A C 1
ATOM 629 O O . LYS A 1 78 ? -9.837 2.834 13.233 1.00 84.62 78 LYS A O 1
ATOM 634 N N . ALA A 1 79 ? -11.554 1.497 13.815 1.00 75.81 79 ALA A N 1
ATOM 635 C CA . ALA A 1 79 ? -12.448 2.601 14.090 1.00 75.81 79 ALA A CA 1
ATOM 636 C C . ALA A 1 79 ? -11.951 3.347 15.337 1.00 75.81 79 ALA A C 1
ATOM 638 O O . ALA A 1 79 ? -11.762 2.740 16.393 1.00 75.81 79 ALA A O 1
ATOM 639 N N . THR A 1 80 ? -11.693 4.647 15.212 1.00 65.56 80 THR A N 1
ATOM 640 C CA . THR A 1 80 ? -11.354 5.483 16.364 1.00 65.56 80 THR A CA 1
ATOM 641 C C . THR A 1 80 ? -12.587 5.564 17.267 1.00 65.56 80 THR A C 1
ATOM 643 O O . THR A 1 80 ? -13.668 5.910 16.787 1.00 65.56 80 THR A O 1
ATOM 646 N N . LEU A 1 81 ? -12.432 5.162 18.532 1.00 54.09 81 LEU A N 1
ATOM 647 C CA . LEU A 1 81 ? -13.467 5.266 19.568 1.00 54.09 81 LEU A CA 1
ATOM 648 C C . LEU A 1 81 ? -13.765 6.725 19.919 1.00 54.09 81 LEU A C 1
ATOM 650 O O . LEU A 1 81 ? -12.800 7.523 19.949 1.00 54.09 81 LEU A O 1
#

Sequence (81 aa):
MAHDTYCKLTINQHAFSAKCDIVIDLGQQNISTEYADVLKDYISEIDALNYMSMQGWELVNSYANQTLYETRHILKKKATL

Radius of gyration: 12.94 Å; Cα contacts (8 Å, |Δi|>4): 134; chains: 1; bounding box: 32×27×37 Å

Solvent-accessible surface area (backbone atoms only — not comparable to full-atom values): 4711 Å² total; per-residue (Å²): 131,78,63,68,44,56,35,36,42,37,38,38,51,41,98,89,47,83,44,31,53,52,45,78,44,58,90,83,63,101,67,64,66,68,59,55,60,58,37,62,74,33,40,43,72,66,58,45,51,51,51,41,41,76,74,54,35,42,83,74,47,76,48,72,52,98,49,98,40,37,43,36,33,36,31,37,30,75,47,81,128

Organism: NCBI:txid652788